Protein AF-A0A523UZP0-F1 (afdb_monomer_lite)

Sequence (111 aa):
KTLDKFEPSGSARKYSFLNNLKYNALGARTLGFKMVENTIPLGQSLYVLGEALLEAKRINIVRPRDSKTPFIVSVRSEDDIVRANNRNANIALVLAILIALAGILTMIFMR

Secondary structure (DSSP, 8-state):
--EEEEEEGGGGGG-GGGTT-----TTPPP-EEEEEE-PPPTT---EEESEEEEETTEEEEE--SSTTS--EEESS-HHHHHHHHHHHHHHHHHHHHHHHHHHHHHHHHT-

pLDDT: mean 80.79, std 10.07, range [49.72, 96.31]

Structure (mmCIF, N/CA/C/O backbone):
data_AF-A0A523UZP0-F1
#
_entry.id   AF-A0A523UZP0-F1
#
loop_
_atom_site.group_PDB
_atom_site.id
_atom_site.type_symbol
_atom_site.label_atom_id
_atom_site.label_alt_id
_atom_site.label_comp_id
_atom_site.label_asym_id
_atom_site.label_entity_id
_atom_site.label_seq_id
_atom_site.pdbx_PDB_ins_code
_atom_site.Cartn_x
_atom_site.Cartn_y
_atom_site.Cartn_z
_atom_site.occupancy
_atom_site.B_iso_or_equiv
_atom_site.auth_seq_id
_atom_site.auth_comp_id
_atom_site.auth_asym_id
_atom_site.auth_atom_id
_atom_site.pdbx_PDB_model_num
ATOM 1 N N . LYS A 1 1 ? -17.504 6.107 0.943 1.00 63.34 1 LYS A N 1
ATOM 2 C CA . LYS A 1 1 ? -16.707 7.336 1.164 1.00 63.34 1 LYS A CA 1
ATOM 3 C C . LYS A 1 1 ? -17.292 8.047 2.362 1.00 63.34 1 LYS A C 1
ATOM 5 O O . LYS A 1 1 ? -18.478 8.345 2.331 1.00 63.34 1 LYS A O 1
ATOM 10 N N . THR A 1 2 ? -16.506 8.226 3.410 1.00 77.31 2 THR A N 1
ATOM 11 C CA . THR A 1 2 ? -16.941 8.832 4.678 1.00 77.31 2 THR A CA 1
ATOM 12 C C . THR A 1 2 ? -16.426 10.254 4.843 1.00 77.31 2 THR A C 1
ATOM 14 O O . THR A 1 2 ? -17.090 11.068 5.472 1.00 77.31 2 THR A O 1
ATOM 17 N N . LEU A 1 3 ? -15.326 10.594 4.170 1.00 82.75 3 LEU A N 1
ATOM 18 C CA . LEU A 1 3 ? -14.854 11.963 4.014 1.00 82.75 3 LEU A CA 1
ATOM 19 C C . LEU A 1 3 ? -14.490 12.184 2.546 1.00 82.75 3 LEU A C 1
ATOM 21 O O . LEU A 1 3 ? -13.802 11.363 1.944 1.00 82.75 3 LEU A O 1
ATOM 25 N N . ASP A 1 4 ? -14.951 13.282 1.962 1.00 88.44 4 ASP A N 1
ATOM 26 C CA . ASP A 1 4 ? -14.493 13.768 0.660 1.00 88.44 4 ASP A CA 1
ATOM 27 C C . ASP A 1 4 ? -14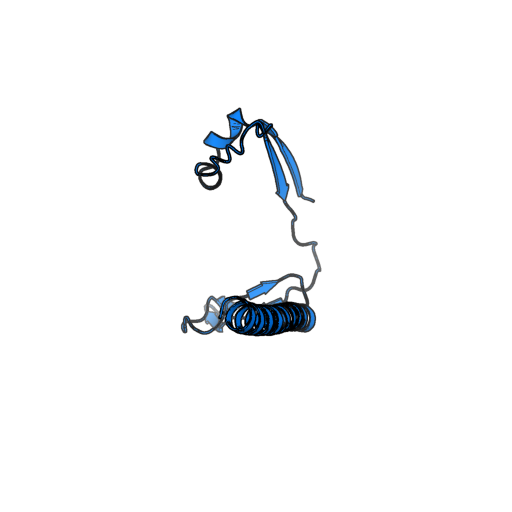.458 15.300 0.751 1.00 88.44 4 ASP A C 1
ATOM 29 O O . ASP A 1 4 ? -15.493 15.964 0.698 1.00 88.44 4 ASP A O 1
ATOM 33 N N . LYS A 1 5 ? -13.272 15.854 1.025 1.00 86.62 5 LYS A N 1
ATOM 34 C CA . LYS A 1 5 ? -13.096 17.279 1.325 1.00 86.62 5 LYS A CA 1
ATOM 35 C C . LYS A 1 5 ? -11.858 17.835 0.639 1.00 86.62 5 LYS A C 1
ATOM 37 O O . LYS A 1 5 ? -10.777 17.259 0.726 1.00 86.62 5 LYS A O 1
ATOM 42 N N . PHE A 1 6 ? -12.005 18.989 -0.002 1.00 88.69 6 PHE A N 1
ATOM 43 C CA . PHE A 1 6 ? -10.876 19.767 -0.501 1.00 88.69 6 PHE A CA 1
ATOM 44 C C . PHE A 1 6 ? -10.421 20.786 0.550 1.00 88.69 6 PHE A C 1
ATOM 46 O O . PHE A 1 6 ? -11.237 21.517 1.110 1.00 88.69 6 PHE A O 1
ATOM 53 N N . GLU A 1 7 ? -9.118 20.834 0.805 1.00 85.19 7 GLU A N 1
ATOM 54 C CA . GLU A 1 7 ? -8.463 21.789 1.695 1.00 85.19 7 GLU A CA 1
ATOM 55 C C . GLU A 1 7 ? -7.528 22.689 0.870 1.00 85.19 7 GLU A C 1
ATOM 57 O O . GLU A 1 7 ? -6.652 22.179 0.162 1.00 85.19 7 GLU A O 1
ATOM 62 N N . PRO A 1 8 ? -7.673 24.024 0.939 1.00 83.81 8 PRO A N 1
ATOM 63 C CA . PRO A 1 8 ? -6.804 24.942 0.211 1.00 83.81 8 PRO A CA 1
ATOM 64 C C . PRO A 1 8 ? -5.366 24.883 0.747 1.00 83.81 8 PRO A C 1
ATOM 66 O O . PRO A 1 8 ? -5.125 24.529 1.901 1.00 83.81 8 PRO A O 1
ATOM 69 N N . SER A 1 9 ? -4.385 25.277 -0.069 1.00 75.06 9 SER A N 1
ATOM 70 C CA . SER A 1 9 ? -2.952 25.147 0.260 1.00 75.06 9 SER A CA 1
ATOM 71 C C . SER A 1 9 ? -2.525 25.837 1.563 1.00 75.06 9 SER A C 1
ATOM 73 O O . SER A 1 9 ? -1.597 25.374 2.226 1.00 75.06 9 SER A O 1
ATOM 75 N N . GLY A 1 10 ? -3.238 26.882 1.998 1.00 72.94 10 GLY A N 1
ATOM 76 C CA . GLY A 1 10 ? -3.025 27.527 3.300 1.00 72.94 10 GLY A CA 1
ATOM 77 C C . GLY A 1 10 ? -3.321 26.628 4.510 1.00 72.94 10 GLY A C 1
ATOM 78 O O . GLY A 1 10 ? -2.713 26.808 5.565 1.00 72.94 10 GLY A O 1
ATOM 79 N N . SER A 1 11 ? -4.189 25.622 4.357 1.00 74.50 11 SER A N 1
ATOM 80 C CA . SER A 1 11 ? -4.540 24.654 5.404 1.00 74.50 11 SER A CA 1
ATOM 81 C C . SER A 1 11 ? -3.495 23.552 5.594 1.00 74.50 11 SER A C 1
ATOM 83 O O . SER A 1 11 ? -3.570 22.827 6.582 1.00 74.50 11 SER A O 1
ATOM 85 N N . ALA A 1 12 ? -2.507 23.411 4.700 1.00 70.19 12 ALA A N 1
ATOM 86 C CA . ALA A 1 12 ? -1.544 22.303 4.744 1.00 70.19 12 ALA A CA 1
ATOM 87 C C . ALA A 1 12 ? -0.713 22.274 6.039 1.00 70.19 12 ALA A C 1
ATOM 89 O O . ALA A 1 12 ? -0.394 21.201 6.543 1.00 70.19 12 ALA A O 1
ATOM 90 N N . ARG A 1 13 ? -0.453 23.444 6.645 1.00 71.00 13 ARG A N 1
ATOM 91 C CA . ARG A 1 13 ? 0.234 23.562 7.945 1.00 71.00 13 ARG A CA 1
ATOM 92 C C . ARG A 1 13 ? -0.540 22.956 9.122 1.00 71.00 13 ARG A C 1
ATOM 94 O O . ARG A 1 13 ? 0.063 22.710 10.160 1.00 71.00 13 ARG A O 1
ATOM 101 N N . LYS A 1 14 ? -1.849 22.707 8.982 1.00 78.44 14 LYS A N 1
ATOM 102 C CA . LYS A 1 14 ? -2.662 22.054 10.025 1.00 78.44 14 LYS A CA 1
ATOM 103 C C . LYS A 1 14 ? -2.390 20.550 10.140 1.00 78.44 14 LYS A C 1
ATOM 105 O O . LYS A 1 14 ? -2.762 19.954 11.145 1.00 78.44 14 LYS A O 1
ATOM 110 N N . TYR A 1 15 ? -1.750 19.940 9.142 1.00 76.31 15 TYR A N 1
ATOM 111 C CA . TYR A 1 15 ? -1.550 18.494 9.062 1.00 76.31 15 TYR A CA 1
ATOM 112 C C . TYR A 1 15 ? -0.056 18.163 9.094 1.00 76.31 15 TYR A C 1
ATOM 114 O O . TYR A 1 15 ? 0.672 18.466 8.149 1.00 76.31 15 TYR A O 1
ATOM 122 N N . SER A 1 16 ? 0.416 17.515 10.169 1.00 73.88 16 SER A N 1
ATOM 123 C CA . SER A 1 16 ? 1.858 17.266 10.362 1.00 73.88 16 SER A CA 1
ATOM 124 C C . SER A 1 16 ? 2.475 16.407 9.250 1.00 73.88 16 SER A C 1
ATOM 126 O O . SER A 1 16 ? 3.622 16.626 8.869 1.00 73.88 16 SER A O 1
ATOM 128 N N . PHE A 1 17 ? 1.693 15.500 8.657 1.00 75.19 17 PHE A N 1
ATOM 129 C CA . PHE A 1 17 ? 2.110 14.638 7.549 1.00 75.19 17 PHE A CA 1
ATOM 130 C C . PHE A 1 17 ? 2.242 15.369 6.200 1.00 75.19 17 PHE A C 1
ATOM 132 O O . PHE A 1 17 ? 2.894 14.853 5.296 1.00 75.19 17 PHE A O 1
ATOM 139 N N . LEU A 1 18 ? 1.665 16.570 6.050 1.00 71.44 18 LEU A N 1
ATOM 140 C CA . LEU A 1 18 ? 1.793 17.402 4.841 1.00 71.44 18 LEU A CA 1
ATOM 141 C C . LEU A 1 18 ? 2.853 18.500 4.990 1.00 71.44 18 LEU A C 1
ATOM 143 O O . LEU A 1 18 ? 3.128 19.219 4.030 1.00 71.44 18 LEU A O 1
ATOM 147 N N . ASN A 1 19 ? 3.477 18.624 6.165 1.00 66.31 19 ASN A N 1
ATOM 148 C CA . ASN A 1 19 ? 4.395 19.719 6.482 1.00 66.31 19 ASN A CA 1
ATOM 149 C C . ASN A 1 19 ? 5.638 19.763 5.566 1.00 66.31 19 ASN A C 1
ATOM 151 O O . ASN A 1 19 ? 6.205 20.829 5.330 1.00 66.31 19 ASN A O 1
ATOM 155 N N . ASN A 1 20 ? 6.030 18.616 4.999 1.00 63.75 20 ASN A N 1
ATOM 156 C CA . ASN A 1 20 ? 7.221 18.483 4.152 1.00 63.75 20 ASN A CA 1
ATOM 157 C C . ASN A 1 20 ? 6.923 18.524 2.643 1.00 63.75 20 ASN A C 1
ATOM 159 O O . ASN A 1 20 ? 7.841 18.391 1.834 1.00 63.75 20 ASN A O 1
ATOM 163 N N . LEU A 1 21 ? 5.667 18.728 2.231 1.00 64.75 21 LEU A N 1
ATOM 164 C CA . LEU A 1 21 ? 5.303 18.822 0.815 1.00 64.75 21 LEU A CA 1
ATOM 165 C C . LEU A 1 21 ? 5.619 20.220 0.266 1.00 64.75 21 LEU A C 1
ATOM 167 O O . LEU A 1 21 ? 4.732 21.037 0.025 1.00 64.75 21 LEU A O 1
ATOM 171 N N . LYS A 1 22 ? 6.904 20.506 0.050 1.00 58.81 22 LYS A N 1
ATOM 172 C CA . LYS A 1 22 ? 7.353 21.681 -0.710 1.00 58.81 22 LYS A CA 1
ATOM 173 C C . LYS A 1 22 ? 7.600 21.281 -2.162 1.00 58.81 22 LYS A C 1
ATOM 175 O O . LYS A 1 22 ? 8.740 21.163 -2.594 1.00 58.81 22 LYS A O 1
ATOM 180 N N . TYR A 1 23 ? 6.528 21.038 -2.912 1.00 56.50 23 TYR A N 1
ATOM 181 C CA . TYR A 1 23 ? 6.640 20.818 -4.353 1.00 56.50 23 TYR A CA 1
ATOM 182 C C . TYR A 1 23 ? 6.562 22.165 -5.082 1.00 56.50 23 TYR A C 1
ATOM 184 O O . TYR A 1 23 ? 5.475 22.680 -5.322 1.00 56.50 23 TYR A O 1
ATOM 192 N N . ASN A 1 24 ? 7.725 22.745 -5.391 1.00 55.84 24 ASN A N 1
ATOM 193 C CA . ASN A 1 24 ? 7.865 23.893 -6.289 1.00 55.84 24 ASN A CA 1
ATOM 194 C C . ASN A 1 24 ? 8.489 23.404 -7.601 1.00 55.84 24 ASN A C 1
ATOM 196 O O . ASN A 1 24 ? 9.691 23.546 -7.817 1.00 55.84 24 ASN A O 1
ATOM 200 N N . ALA A 1 25 ? 7.681 22.799 -8.472 1.00 53.00 25 ALA A N 1
ATOM 201 C CA . ALA A 1 25 ? 8.070 22.657 -9.870 1.00 53.00 25 ALA A CA 1
ATOM 202 C C . ALA A 1 25 ? 7.883 24.018 -10.556 1.00 53.00 25 ALA A C 1
ATOM 204 O O . ALA A 1 25 ? 6.830 24.637 -10.418 1.00 53.00 25 ALA A O 1
ATOM 205 N N . LEU A 1 26 ? 8.925 24.484 -11.247 1.00 49.72 26 LEU A N 1
ATOM 206 C CA . LEU A 1 26 ? 9.004 25.729 -12.021 1.00 49.72 26 LEU A CA 1
ATOM 207 C C . LEU A 1 26 ? 7.652 26.117 -12.668 1.00 49.72 26 LEU A C 1
ATOM 209 O O . LEU A 1 26 ? 7.263 25.556 -13.687 1.00 49.72 26 LEU A O 1
ATOM 213 N N . GLY A 1 27 ? 6.929 27.065 -12.056 1.00 62.66 27 GLY A N 1
ATOM 214 C CA . GLY A 1 27 ? 5.676 27.639 -12.574 1.00 62.66 27 GLY A CA 1
ATOM 215 C C . GLY A 1 27 ? 4.361 26.979 -12.126 1.00 62.66 27 GLY A C 1
ATOM 216 O O . GLY A 1 27 ? 3.301 27.574 -12.316 1.00 62.66 27 GLY A O 1
ATOM 217 N N . ALA A 1 28 ? 4.387 25.806 -11.487 1.00 66.50 28 ALA A N 1
ATOM 218 C CA . ALA A 1 28 ? 3.183 25.139 -10.987 1.00 66.50 28 ALA A CA 1
ATOM 219 C C . ALA A 1 28 ? 2.930 25.483 -9.509 1.00 66.50 28 ALA A C 1
ATOM 221 O O . ALA A 1 28 ? 3.756 25.206 -8.640 1.00 66.50 28 ALA A O 1
ATOM 222 N N . ARG A 1 29 ? 1.762 26.069 -9.205 1.00 71.19 29 ARG A N 1
ATOM 223 C CA . ARG A 1 29 ? 1.330 26.365 -7.829 1.00 71.19 29 ARG A CA 1
ATOM 224 C C . ARG A 1 29 ? 0.334 25.313 -7.346 1.00 71.19 29 ARG A C 1
ATOM 226 O O . ARG A 1 29 ? -0.744 25.171 -7.916 1.00 71.19 29 ARG A O 1
ATOM 233 N N . THR A 1 30 ? 0.645 24.639 -6.241 1.00 76.12 30 THR A N 1
ATOM 234 C CA . THR A 1 30 ? -0.310 23.753 -5.558 1.00 76.12 30 THR A CA 1
ATOM 235 C C . THR A 1 30 ? -1.481 24.568 -4.999 1.00 76.12 30 THR A C 1
ATOM 237 O O . THR A 1 30 ? -1.302 25.415 -4.120 1.00 76.12 30 THR A O 1
ATOM 240 N N . LEU A 1 31 ? -2.692 24.316 -5.503 1.00 82.25 31 LEU A N 1
ATOM 241 C CA . LEU A 1 31 ? -3.919 25.002 -5.070 1.00 82.25 31 LEU A CA 1
ATOM 242 C C . LEU A 1 31 ? -4.417 24.507 -3.702 1.00 82.25 31 LEU A C 1
ATOM 244 O O . LEU A 1 31 ? -5.002 25.269 -2.935 1.00 82.25 31 LEU A O 1
ATOM 248 N N . GLY A 1 32 ? -4.148 23.244 -3.375 1.00 81.94 32 GLY A N 1
ATOM 249 C CA . GLY A 1 32 ? -4.607 22.582 -2.160 1.00 81.94 32 GLY A CA 1
ATOM 250 C C . GLY A 1 32 ? -4.461 21.069 -2.264 1.00 81.94 32 GLY A C 1
ATOM 251 O O . GLY A 1 32 ? -3.786 20.570 -3.165 1.00 81.94 32 GLY A O 1
ATOM 252 N N . PHE A 1 33 ? -5.097 20.345 -1.353 1.00 84.25 33 PHE A N 1
ATOM 253 C CA . PHE A 1 33 ? -5.125 18.886 -1.332 1.00 84.25 33 PHE A CA 1
ATOM 254 C C . PHE A 1 33 ? -6.549 18.381 -1.110 1.00 84.25 33 PHE A C 1
ATOM 256 O O . PHE A 1 33 ? -7.369 19.021 -0.455 1.00 84.25 33 PHE A O 1
ATOM 263 N N . LYS A 1 34 ? -6.851 17.213 -1.675 1.00 85.94 34 LYS A N 1
ATOM 264 C CA . LYS A 1 34 ? -8.137 16.539 -1.506 1.00 85.94 34 LYS A CA 1
ATOM 265 C C . LYS A 1 34 ? -7.969 15.389 -0.518 1.00 85.94 34 LYS A C 1
ATOM 267 O O . LYS A 1 34 ? -7.216 14.459 -0.789 1.00 85.94 34 LYS A O 1
ATOM 272 N N . MET A 1 35 ? -8.672 15.445 0.607 1.00 83.38 35 MET A N 1
ATOM 273 C CA . MET A 1 35 ? -8.751 14.348 1.567 1.00 83.38 35 MET A CA 1
ATOM 274 C C . MET A 1 35 ? -9.949 13.465 1.239 1.00 83.38 35 MET A C 1
ATOM 276 O O . MET A 1 35 ? -11.081 13.944 1.170 1.00 83.38 35 MET A O 1
ATOM 280 N N . VAL A 1 36 ? -9.687 12.174 1.044 1.00 86.00 36 VAL A N 1
ATOM 281 C CA . VAL A 1 36 ? -10.720 11.159 0.839 1.00 86.00 36 VAL A CA 1
ATOM 282 C C . VAL A 1 36 ? -10.527 10.061 1.872 1.00 86.00 36 VAL A C 1
ATOM 284 O O . VAL A 1 36 ? -9.483 9.416 1.897 1.00 86.00 36 VAL A O 1
ATOM 287 N N . GLU A 1 37 ? -11.542 9.838 2.697 1.00 82.25 37 GLU A N 1
ATOM 288 C CA . GLU A 1 37 ? -11.597 8.730 3.643 1.00 82.25 37 GLU A CA 1
ATOM 289 C C . GLU A 1 37 ? -12.606 7.691 3.158 1.00 82.25 37 GLU A C 1
ATOM 291 O O . GLU A 1 37 ? -13.726 8.001 2.725 1.00 82.25 37 GLU A O 1
ATOM 296 N N . ASN A 1 38 ? -12.190 6.431 3.227 1.00 80.50 38 ASN A N 1
ATOM 297 C CA . ASN A 1 38 ? -13.016 5.286 2.904 1.00 80.50 38 ASN A CA 1
ATOM 298 C C . ASN A 1 38 ? -13.068 4.368 4.116 1.00 80.50 38 ASN A C 1
ATOM 300 O O . ASN A 1 38 ? -12.071 3.750 4.472 1.00 80.50 38 ASN A O 1
ATOM 304 N N . THR A 1 39 ? -14.243 4.260 4.721 1.00 81.12 39 THR A N 1
ATOM 305 C CA . THR A 1 39 ? -14.512 3.239 5.732 1.00 81.12 39 THR A CA 1
ATOM 306 C C . THR A 1 39 ? -14.776 1.892 5.066 1.00 81.12 39 THR A C 1
ATOM 308 O O . THR A 1 39 ? -15.367 1.828 3.985 1.00 81.12 39 THR A O 1
ATOM 311 N N . ILE A 1 40 ? -14.334 0.822 5.723 1.00 80.38 40 ILE A N 1
ATOM 312 C CA . ILE A 1 40 ? -14.623 -0.557 5.327 1.00 80.38 40 ILE A CA 1
ATOM 313 C C . ILE A 1 40 ? -16.135 -0.797 5.506 1.00 80.38 40 ILE A C 1
ATOM 315 O O . ILE A 1 40 ? -16.644 -0.582 6.608 1.00 80.38 40 ILE A O 1
ATOM 319 N N . PRO A 1 41 ? -16.868 -1.208 4.455 1.00 78.81 41 PRO A N 1
ATOM 320 C CA . PRO A 1 41 ? -18.286 -1.537 4.552 1.00 78.81 41 PRO A CA 1
ATOM 321 C C . PRO A 1 41 ? -18.561 -2.621 5.598 1.00 78.81 41 PRO A C 1
ATOM 323 O O . PRO A 1 41 ? -17.813 -3.590 5.726 1.00 78.81 41 PRO A O 1
ATOM 326 N N . LEU A 1 42 ? -19.670 -2.478 6.323 1.00 79.06 42 LEU A N 1
ATOM 327 C CA . LEU A 1 42 ? -20.131 -3.500 7.260 1.00 79.06 42 LEU A CA 1
ATOM 328 C C . LEU A 1 42 ? -20.422 -4.807 6.508 1.00 79.06 42 LEU A C 1
ATOM 330 O O . LEU A 1 42 ? -21.043 -4.792 5.448 1.00 79.06 42 LEU A O 1
ATOM 334 N N . GLY A 1 43 ? -19.965 -5.932 7.060 1.00 78.75 43 GLY A N 1
ATOM 335 C CA . GLY A 1 43 ? -20.135 -7.258 6.454 1.00 78.75 43 GLY A CA 1
ATOM 336 C C . GLY A 1 43 ? -19.125 -7.603 5.354 1.00 78.75 43 GLY A C 1
ATOM 337 O O . GLY A 1 43 ? -19.169 -8.713 4.832 1.00 78.75 43 GLY A O 1
ATOM 338 N N . GLN A 1 44 ? -18.197 -6.702 5.015 1.00 79.75 44 GLN A N 1
ATOM 339 C CA . GLN A 1 44 ? -17.120 -7.021 4.082 1.00 79.75 44 GLN A CA 1
ATOM 340 C C . GLN A 1 44 ? -16.053 -7.899 4.751 1.00 79.75 44 GLN A C 1
ATOM 342 O O . GLN A 1 44 ? -15.557 -7.582 5.833 1.00 79.75 44 GLN A O 1
ATOM 347 N N . SER A 1 45 ? -15.673 -8.991 4.085 1.00 80.75 45 SER A N 1
ATOM 348 C CA . SER A 1 45 ? -14.583 -9.858 4.534 1.00 80.75 45 SER A CA 1
ATOM 349 C C . SER A 1 45 ? -13.244 -9.119 4.508 1.00 80.75 45 SER A C 1
ATOM 351 O O . SER A 1 45 ? -12.917 -8.425 3.543 1.00 80.75 45 SER A O 1
ATOM 353 N N . LEU A 1 46 ? -12.464 -9.296 5.573 1.00 83.69 46 LEU A N 1
ATOM 354 C CA . LEU A 1 46 ? -11.115 -8.759 5.701 1.00 83.69 46 LEU A CA 1
ATOM 355 C C . LEU A 1 46 ? -10.111 -9.900 5.698 1.00 83.69 46 LEU A C 1
ATOM 357 O O . LEU A 1 46 ? -10.257 -10.869 6.440 1.00 83.69 46 LEU A O 1
ATOM 361 N N . TYR A 1 47 ? -9.078 -9.750 4.881 1.00 83.62 47 TYR A N 1
ATOM 362 C CA . TYR A 1 47 ? -7.898 -10.588 4.936 1.00 83.62 47 TYR A CA 1
ATOM 363 C C . TYR A 1 47 ? -6.936 -10.021 5.978 1.00 83.62 47 TYR A C 1
ATOM 365 O O . TYR A 1 47 ? -6.549 -8.848 5.907 1.00 83.62 47 TYR A O 1
ATOM 373 N N . VAL A 1 48 ? -6.558 -10.853 6.947 1.00 85.94 48 VAL A N 1
ATOM 374 C CA . VAL A 1 48 ? -5.613 -10.493 8.003 1.00 85.94 48 VAL A CA 1
ATOM 375 C C . VAL A 1 48 ? -4.503 -11.534 8.049 1.00 85.94 48 VAL A C 1
ATOM 377 O O . VAL A 1 48 ? -4.761 -12.706 8.307 1.00 85.94 48 VAL A O 1
ATOM 380 N N . LEU A 1 49 ? -3.269 -11.083 7.839 1.00 86.06 49 LEU A N 1
ATOM 381 C CA . LEU A 1 49 ? -2.055 -11.868 8.022 1.00 86.06 49 LEU A CA 1
ATOM 382 C C . LEU A 1 49 ? -1.305 -11.322 9.238 1.00 86.06 49 LEU A C 1
ATOM 384 O O . LEU A 1 49 ? -0.928 -10.147 9.272 1.00 86.06 49 LEU A O 1
ATOM 388 N N . GLY A 1 50 ? -1.098 -12.172 10.236 1.00 87.12 50 GLY A N 1
ATOM 389 C CA . GLY A 1 50 ? -0.430 -11.816 11.480 1.00 87.12 50 GLY A CA 1
ATOM 390 C C . GLY A 1 50 ? -0.282 -13.017 12.405 1.00 87.12 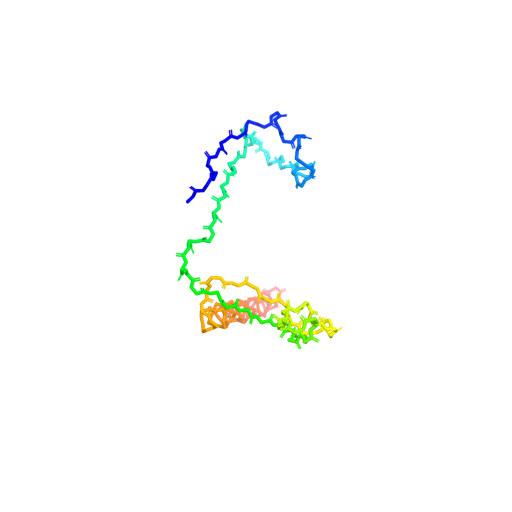50 GLY A C 1
ATOM 391 O O . GLY A 1 50 ? -0.570 -14.150 12.024 1.00 87.12 50 GLY A O 1
ATOM 392 N N . GLU A 1 51 ? 0.162 -12.759 13.629 1.00 87.25 51 GLU A N 1
ATOM 393 C CA . GLU A 1 51 ? 0.337 -13.792 14.647 1.00 87.25 51 GLU A CA 1
ATOM 394 C C . GLU A 1 51 ? -0.914 -13.856 15.531 1.00 87.25 51 GLU A C 1
ATOM 396 O O . GLU A 1 51 ? -1.392 -12.827 16.015 1.00 87.25 51 GLU A O 1
ATOM 401 N N . ALA A 1 52 ? -1.475 -15.052 15.715 1.00 89.19 52 ALA A N 1
ATOM 402 C CA . ALA A 1 52 ? -2.640 -15.256 16.568 1.00 89.19 52 ALA A CA 1
ATOM 403 C C . ALA A 1 52 ? -2.198 -15.487 18.019 1.00 89.19 52 ALA A C 1
ATOM 405 O O . ALA A 1 52 ? -1.481 -16.442 18.316 1.00 89.19 52 ALA A O 1
ATOM 406 N N . LEU A 1 53 ? -2.663 -14.634 18.928 1.00 88.31 53 LEU A N 1
ATOM 407 C CA . LEU A 1 53 ? -2.447 -14.744 20.367 1.00 88.31 53 LEU A CA 1
ATOM 408 C C . LEU A 1 53 ? -3.773 -15.000 21.076 1.00 88.31 53 LEU A C 1
ATOM 410 O O . LEU A 1 53 ? -4.772 -14.327 20.826 1.00 88.31 53 LEU A O 1
ATOM 414 N N . LEU A 1 54 ? -3.771 -15.963 21.994 1.00 89.81 54 LEU A N 1
ATOM 415 C CA . LEU A 1 54 ? -4.896 -16.211 22.884 1.00 89.81 54 LEU A CA 1
ATOM 416 C C . LEU A 1 54 ? -4.665 -15.460 24.196 1.00 89.81 54 LEU A C 1
ATOM 418 O O . LEU A 1 54 ? -3.875 -15.891 25.032 1.00 89.81 54 LEU A O 1
ATOM 422 N N . GLU A 1 55 ? -5.390 -14.364 24.394 1.00 87.56 55 GLU A N 1
ATOM 423 C CA . GLU A 1 55 ? -5.365 -13.592 25.638 1.00 87.56 55 GLU A CA 1
ATOM 424 C C . GLU A 1 55 ? -6.786 -13.392 26.156 1.00 87.56 55 GLU A C 1
ATOM 426 O O . GLU A 1 55 ? -7.713 -13.121 25.394 1.00 87.56 55 GLU A O 1
ATOM 431 N N . ALA A 1 56 ? -6.979 -13.539 27.470 1.00 82.44 56 ALA A N 1
ATOM 432 C CA . ALA A 1 56 ? -8.270 -13.310 28.127 1.00 82.44 56 ALA A CA 1
ATOM 433 C C . ALA A 1 56 ? -9.465 -14.030 27.448 1.00 82.44 56 ALA A C 1
ATOM 435 O O . ALA A 1 56 ? -10.561 -13.480 27.355 1.00 82.44 56 ALA A O 1
ATOM 436 N N . LYS A 1 57 ? -9.251 -15.271 26.973 1.00 89.12 57 LYS A N 1
ATOM 437 C CA . LYS A 1 57 ? -10.228 -16.095 26.224 1.00 89.12 57 LYS A CA 1
ATOM 438 C C . LYS A 1 57 ? -10.684 -15.502 24.879 1.00 89.12 57 LYS A C 1
ATO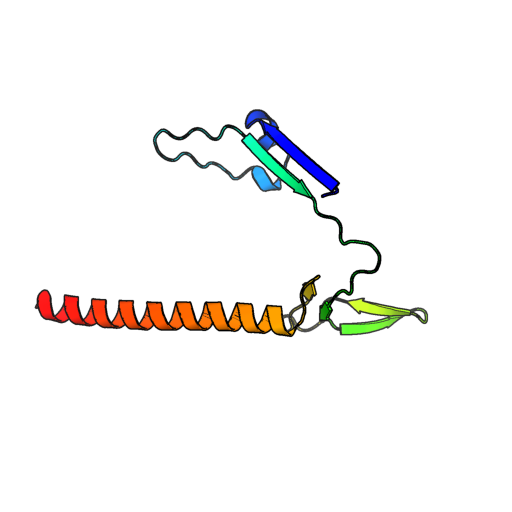M 440 O O . LYS A 1 57 ? -11.727 -15.897 24.361 1.00 89.12 57 LYS A O 1
ATOM 445 N N . ARG A 1 58 ? -9.920 -14.578 24.295 1.00 88.75 58 ARG A N 1
ATOM 446 C CA . ARG A 1 58 ? -10.166 -14.016 22.961 1.00 88.75 58 ARG A CA 1
ATOM 447 C C . ARG A 1 58 ? -8.949 -14.259 22.077 1.00 88.75 58 ARG A C 1
ATOM 449 O O . ARG A 1 58 ? -7.813 -14.190 22.539 1.00 88.75 58 ARG A O 1
ATOM 456 N N . ILE A 1 59 ? -9.203 -14.564 20.809 1.00 86.25 59 ILE A N 1
ATOM 457 C CA . ILE A 1 59 ? -8.152 -14.656 19.797 1.00 86.25 59 ILE A CA 1
ATOM 458 C C . ILE A 1 59 ? -7.907 -13.242 19.283 1.00 86.25 59 ILE A C 1
ATOM 460 O O . ILE A 1 59 ? -8.800 -12.628 18.700 1.00 86.25 59 ILE A O 1
ATOM 464 N N . ASN A 1 60 ? -6.702 -12.738 19.513 1.00 88.00 60 ASN A N 1
ATOM 465 C CA . ASN A 1 60 ? -6.232 -11.455 19.019 1.00 88.00 60 ASN A CA 1
ATOM 466 C C . ASN A 1 60 ? -5.209 -11.708 17.915 1.00 88.00 60 ASN A C 1
ATOM 468 O O . ASN A 1 60 ? -4.317 -12.536 18.078 1.00 88.00 60 ASN A O 1
ATOM 472 N N . ILE A 1 61 ? -5.316 -10.988 16.801 1.00 88.94 61 ILE A N 1
ATOM 473 C CA . ILE A 1 61 ? -4.289 -11.019 15.759 1.00 88.94 61 ILE A CA 1
ATOM 474 C C . ILE A 1 61 ? -3.390 -9.806 15.961 1.00 88.94 61 ILE A C 1
ATOM 476 O O . ILE A 1 61 ? -3.862 -8.668 15.936 1.00 88.94 61 ILE A O 1
ATOM 480 N N . VAL A 1 62 ? -2.103 -10.050 16.178 1.00 87.25 62 VAL A N 1
ATOM 481 C CA . VAL A 1 62 ? -1.118 -9.007 16.459 1.00 87.25 62 VAL A CA 1
ATOM 482 C C . VAL A 1 62 ? -0.056 -8.935 15.372 1.00 87.25 62 VAL A C 1
ATOM 484 O O . VAL A 1 62 ? 0.094 -9.837 14.540 1.00 87.25 62 VAL A O 1
ATOM 487 N N . ARG A 1 63 ? 0.709 -7.840 15.400 1.00 84.94 63 ARG A N 1
ATOM 488 C CA . ARG A 1 63 ? 1.939 -7.738 14.621 1.00 84.94 63 ARG A CA 1
ATOM 489 C C . ARG A 1 63 ? 2.856 -8.910 15.003 1.00 84.94 63 ARG A C 1
ATOM 491 O O . ARG A 1 63 ? 3.105 -9.073 16.198 1.00 84.94 63 ARG A O 1
ATOM 498 N N . PRO A 1 64 ? 3.373 -9.668 14.025 1.00 86.69 64 PRO A N 1
ATOM 499 C CA . PRO A 1 64 ? 4.302 -10.749 14.300 1.00 86.69 64 PRO A CA 1
ATOM 500 C C . PRO A 1 64 ? 5.530 -10.278 15.076 1.00 86.69 64 PRO A C 1
ATOM 502 O O . PRO A 1 64 ? 6.011 -9.156 14.876 1.00 86.69 64 PRO A O 1
ATOM 505 N N . ARG A 1 65 ? 6.064 -11.150 15.934 1.00 82.12 65 ARG A N 1
ATOM 506 C CA . ARG A 1 65 ? 7.324 -10.881 16.649 1.00 82.12 65 ARG A CA 1
ATOM 507 C C . ARG A 1 65 ? 8.542 -10.845 15.723 1.00 82.12 65 ARG A C 1
ATOM 509 O O . ARG A 1 65 ? 9.491 -10.121 16.011 1.00 82.12 65 ARG A O 1
ATOM 516 N N . ASP A 1 66 ? 8.515 -11.600 14.624 1.00 84.69 66 ASP A N 1
ATOM 517 C CA . ASP A 1 66 ? 9.569 -11.577 13.607 1.00 84.69 66 ASP A CA 1
ATOM 518 C C . ASP A 1 66 ? 9.355 -10.410 12.630 1.00 84.69 66 ASP A C 1
ATOM 520 O O . ASP A 1 66 ? 8.346 -10.330 11.925 1.00 84.69 66 ASP A O 1
ATOM 524 N N . SER A 1 67 ? 10.340 -9.513 12.548 1.00 76.38 67 SER A N 1
ATOM 525 C CA . SER A 1 67 ? 10.320 -8.360 11.643 1.00 76.38 67 SER A CA 1
ATOM 526 C C . SER A 1 67 ? 10.346 -8.739 10.160 1.00 76.38 67 SER A C 1
ATOM 528 O O . SER A 1 67 ? 9.996 -7.909 9.319 1.00 76.38 67 SER A O 1
ATOM 530 N N . LYS A 1 68 ? 10.737 -9.976 9.822 1.00 81.56 68 LYS A N 1
ATOM 531 C CA . LYS A 1 68 ? 10.703 -10.498 8.448 1.00 81.56 68 LYS A CA 1
ATOM 532 C C . LYS A 1 68 ? 9.308 -10.930 8.011 1.00 81.56 68 LYS A C 1
ATOM 534 O O . LYS A 1 68 ? 9.066 -11.051 6.811 1.00 81.56 68 LYS A O 1
ATOM 539 N N . THR A 1 69 ? 8.395 -11.160 8.954 1.00 79.69 69 THR A N 1
ATOM 540 C CA . THR A 1 69 ? 7.019 -11.550 8.639 1.00 79.69 69 THR A CA 1
ATOM 541 C C . THR A 1 69 ? 6.114 -10.320 8.535 1.00 79.69 69 THR A C 1
ATOM 543 O O . THR A 1 69 ? 6.056 -9.513 9.466 1.00 79.69 69 THR A O 1
ATOM 546 N N . PRO A 1 70 ? 5.410 -10.131 7.406 1.00 81.12 70 PRO A N 1
ATOM 547 C CA . PRO A 1 70 ? 4.585 -8.951 7.209 1.00 81.12 70 PRO A CA 1
ATOM 548 C C . PRO A 1 70 ? 3.301 -9.031 8.042 1.00 81.12 70 PRO A C 1
ATOM 550 O O . PRO A 1 70 ? 2.673 -10.080 8.154 1.00 81.12 70 PRO A O 1
ATOM 553 N N . PHE A 1 71 ? 2.882 -7.887 8.580 1.00 85.75 71 PHE A N 1
ATOM 554 C CA . PHE A 1 71 ? 1.554 -7.709 9.162 1.00 85.75 71 PHE A CA 1
ATOM 555 C C . PHE A 1 71 ? 0.661 -7.008 8.141 1.00 85.75 71 PHE A C 1
ATOM 557 O O . PHE A 1 71 ? 0.926 -5.856 7.785 1.00 85.75 71 PHE A O 1
ATOM 564 N N . ILE A 1 72 ? -0.370 -7.694 7.649 1.00 83.88 72 ILE A N 1
ATOM 565 C CA . ILE A 1 72 ? -1.232 -7.187 6.574 1.00 83.88 72 ILE A CA 1
ATOM 566 C C . ILE A 1 72 ? -2.682 -7.219 7.039 1.00 83.88 72 ILE A C 1
ATOM 568 O O . ILE A 1 72 ? -3.183 -8.256 7.457 1.00 83.88 72 ILE A O 1
ATOM 572 N N . VAL A 1 73 ? -3.367 -6.084 6.905 1.00 84.88 73 VAL A N 1
ATOM 573 C CA . VAL A 1 73 ? -4.825 -5.982 7.022 1.00 84.88 73 VAL A CA 1
ATOM 574 C C . VAL A 1 73 ? -5.327 -5.390 5.715 1.00 84.88 73 VAL A C 1
ATOM 576 O O . VAL A 1 73 ? -4.963 -4.268 5.361 1.00 84.88 73 VAL A O 1
ATOM 579 N N . SER A 1 74 ? -6.118 -6.153 4.967 1.00 80.56 74 SER A N 1
ATOM 580 C CA . SER A 1 74 ? -6.562 -5.758 3.633 1.00 80.56 74 SER A CA 1
ATOM 581 C C . SER A 1 74 ? -8.008 -6.157 3.379 1.00 80.56 74 SER A C 1
ATOM 583 O O . SER A 1 74 ? -8.483 -7.198 3.813 1.00 80.56 74 SER A O 1
ATOM 585 N N . VAL A 1 75 ? -8.699 -5.321 2.611 1.00 80.56 75 VAL A N 1
ATOM 586 C CA . VAL A 1 75 ? -10.014 -5.620 2.022 1.00 80.56 75 VAL A CA 1
ATOM 587 C C . VAL A 1 75 ? -9.915 -6.451 0.738 1.00 80.56 75 VAL A C 1
ATOM 589 O O . VAL A 1 75 ? -10.938 -6.804 0.157 1.00 80.56 75 VAL A O 1
ATOM 592 N N . ARG A 1 76 ? -8.693 -6.694 0.251 1.00 76.94 76 ARG A N 1
ATOM 593 C CA . ARG A 1 76 ? -8.414 -7.485 -0.955 1.00 76.94 76 ARG A CA 1
ATOM 594 C C . ARG A 1 76 ? -8.183 -8.943 -0.587 1.00 76.94 76 ARG A C 1
ATOM 596 O O . ARG A 1 76 ? -7.708 -9.225 0.512 1.00 76.94 76 ARG A O 1
ATOM 603 N N . SER A 1 77 ? -8.470 -9.838 -1.527 1.00 74.50 77 SER A N 1
ATOM 604 C CA . SER A 1 77 ? -8.138 -11.254 -1.378 1.00 74.50 77 SER A CA 1
ATOM 605 C C . SER A 1 77 ? -6.617 -11.466 -1.365 1.00 74.50 77 SER A C 1
ATOM 607 O O . SER A 1 77 ? -5.863 -10.646 -1.900 1.00 74.50 77 SER A O 1
ATOM 609 N N . GLU A 1 78 ? -6.161 -12.564 -0.759 1.00 72.81 78 GLU A N 1
ATOM 610 C CA . GLU A 1 78 ? -4.747 -12.965 -0.774 1.00 72.81 78 GLU A CA 1
ATOM 611 C C . GLU A 1 78 ? -4.212 -13.072 -2.208 1.00 72.81 78 GLU A C 1
ATOM 613 O O . GLU A 1 78 ? -3.173 -12.494 -2.534 1.00 72.81 78 GLU A O 1
ATOM 618 N N . ASP A 1 79 ? -4.982 -13.716 -3.086 1.00 71.81 79 ASP A N 1
ATOM 619 C CA . ASP A 1 79 ? -4.647 -13.888 -4.497 1.00 71.81 79 ASP A CA 1
ATOM 620 C C . ASP A 1 79 ? -4.412 -12.551 -5.203 1.00 71.81 79 ASP A C 1
ATOM 622 O O . ASP A 1 79 ? -3.467 -12.417 -5.981 1.00 71.81 79 ASP A O 1
ATOM 626 N N . AS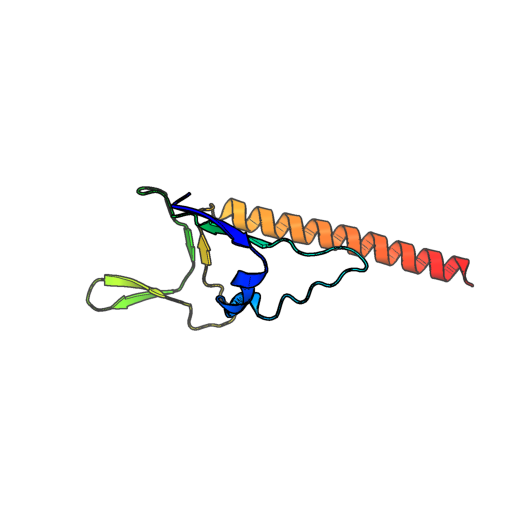P A 1 80 ? -5.231 -11.535 -4.920 1.00 72.06 80 ASP A N 1
ATOM 627 C CA . ASP A 1 80 ? -5.063 -10.203 -5.506 1.00 72.06 80 ASP A CA 1
ATOM 628 C C . ASP A 1 80 ? -3.776 -9.524 -5.029 1.00 72.06 80 ASP A C 1
ATOM 630 O O . ASP A 1 80 ? -3.113 -8.826 -5.805 1.00 72.06 80 ASP A O 1
ATOM 634 N N . ILE A 1 81 ? -3.409 -9.722 -3.760 1.00 72.88 81 ILE A N 1
ATOM 635 C CA . ILE A 1 81 ? -2.182 -9.166 -3.175 1.00 72.88 81 ILE A CA 1
ATOM 636 C C . ILE A 1 81 ? -0.956 -9.829 -3.814 1.00 72.88 81 ILE A C 1
ATOM 638 O O . ILE A 1 81 ? -0.044 -9.131 -4.269 1.00 72.88 81 ILE A O 1
ATOM 642 N N . VAL A 1 82 ? -0.959 -11.159 -3.926 1.00 78.31 82 VAL A N 1
ATOM 643 C CA . VAL A 1 82 ? 0.136 -11.927 -4.538 1.00 78.31 82 VAL A CA 1
ATOM 644 C C . VAL A 1 82 ? 0.263 -11.610 -6.029 1.00 78.31 82 VAL A C 1
ATOM 646 O O . VAL A 1 82 ? 1.363 -11.333 -6.516 1.00 78.31 82 VAL A O 1
ATOM 649 N N . ARG A 1 83 ? -0.854 -11.565 -6.766 1.00 75.00 83 ARG A N 1
ATOM 650 C CA . ARG A 1 83 ? -0.868 -11.211 -8.197 1.00 75.00 83 ARG A CA 1
ATOM 651 C C . ARG A 1 83 ? -0.343 -9.802 -8.444 1.00 75.00 83 ARG A C 1
ATOM 653 O O . ARG A 1 83 ? 0.422 -9.602 -9.389 1.00 75.00 83 ARG A O 1
ATOM 660 N N . ALA A 1 84 ? -0.719 -8.833 -7.608 1.00 69.25 84 ALA A N 1
ATOM 661 C CA . ALA A 1 84 ? -0.213 -7.467 -7.717 1.00 69.25 84 ALA A CA 1
ATOM 662 C C . ALA A 1 84 ? 1.309 -7.407 -7.507 1.00 69.25 84 ALA A C 1
ATOM 664 O O . ALA A 1 84 ? 2.008 -6.750 -8.282 1.00 69.25 84 ALA A O 1
ATOM 665 N N . ASN A 1 85 ? 1.827 -8.135 -6.513 1.00 77.19 85 ASN A N 1
ATOM 666 C CA . ASN A 1 85 ? 3.264 -8.212 -6.261 1.00 77.19 85 ASN A CA 1
ATOM 667 C C . ASN A 1 85 ? 4.019 -8.852 -7.439 1.00 77.19 85 ASN A C 1
ATOM 669 O O . ASN A 1 85 ? 4.994 -8.286 -7.934 1.00 77.19 85 ASN A O 1
ATOM 673 N N . ASN A 1 86 ? 3.516 -9.976 -7.956 1.00 77.94 86 ASN A N 1
ATOM 674 C CA . ASN A 1 86 ? 4.116 -10.669 -9.099 1.00 77.94 86 ASN A CA 1
ATOM 675 C C . ASN A 1 86 ? 4.109 -9.808 -10.369 1.00 77.94 86 ASN A C 1
ATOM 677 O O . ASN A 1 86 ? 5.085 -9.790 -11.116 1.00 77.94 86 ASN A O 1
ATOM 681 N N . ARG A 1 87 ? 3.038 -9.041 -10.605 1.00 78.31 87 ARG A N 1
ATOM 682 C CA . ARG A 1 87 ? 2.963 -8.116 -11.745 1.00 78.31 87 ARG A CA 1
ATOM 683 C C . ARG A 1 87 ? 4.035 -7.030 -11.660 1.00 78.31 87 ARG A C 1
ATOM 685 O O . ARG A 1 87 ? 4.692 -6.758 -12.662 1.00 78.31 87 ARG A O 1
ATOM 692 N N . ASN A 1 88 ? 4.229 -6.440 -10.482 1.00 74.75 88 ASN A N 1
ATOM 693 C CA . ASN A 1 88 ? 5.259 -5.423 -10.274 1.00 74.75 88 ASN A CA 1
ATOM 694 C C . ASN A 1 88 ? 6.668 -6.003 -10.451 1.00 74.75 88 ASN A C 1
ATOM 696 O O . ASN A 1 88 ? 7.493 -5.386 -11.123 1.00 74.75 88 ASN A O 1
ATOM 700 N N . ALA A 1 89 ? 6.920 -7.201 -9.914 1.00 80.56 89 ALA A N 1
ATOM 701 C CA . ALA A 1 89 ? 8.192 -7.900 -10.082 1.00 80.56 89 ALA A CA 1
ATOM 702 C C . ALA A 1 89 ? 8.496 -8.191 -11.562 1.00 80.56 89 ALA A C 1
ATOM 704 O O . ALA A 1 89 ? 9.599 -7.913 -12.029 1.00 80.56 89 ALA A O 1
ATOM 705 N N . ASN A 1 90 ? 7.504 -8.659 -12.325 1.00 84.62 90 ASN A N 1
ATOM 706 C CA . ASN A 1 90 ? 7.665 -8.930 -13.755 1.00 84.62 90 ASN A CA 1
ATOM 707 C C . ASN A 1 90 ? 7.960 -7.657 -14.561 1.00 84.62 90 ASN A C 1
ATOM 709 O O . ASN A 1 90 ? 8.830 -7.670 -15.428 1.00 84.62 90 ASN A O 1
ATOM 713 N N . ILE A 1 91 ? 7.281 -6.542 -14.266 1.00 88.25 91 ILE A N 1
ATOM 714 C CA . ILE A 1 91 ? 7.550 -5.255 -14.931 1.00 88.25 91 ILE A CA 1
ATOM 715 C C . ILE A 1 91 ? 8.967 -4.768 -14.611 1.00 88.25 91 ILE A C 1
ATOM 717 O O . ILE A 1 91 ? 9.688 -4.349 -15.517 1.00 88.25 91 ILE A O 1
ATOM 721 N N . ALA A 1 92 ? 9.380 -4.850 -13.343 1.00 89.62 92 ALA A N 1
ATOM 722 C CA . ALA A 1 92 ? 10.725 -4.469 -12.924 1.00 89.62 92 ALA A CA 1
ATOM 723 C C . ALA A 1 92 ? 11.798 -5.309 -13.634 1.00 89.62 92 ALA A C 1
ATOM 725 O O . ALA A 1 92 ? 12.787 -4.759 -14.113 1.00 89.62 92 ALA A O 1
ATOM 726 N N . LEU A 1 93 ? 11.569 -6.619 -13.765 1.00 90.75 93 LEU A N 1
ATOM 727 C CA . LEU A 1 93 ? 12.461 -7.530 -14.480 1.00 90.75 93 LEU A CA 1
ATOM 728 C C . LEU A 1 93 ? 12.588 -7.145 -15.959 1.00 90.75 93 LEU A C 1
ATOM 730 O O . LEU A 1 93 ? 13.702 -7.020 -16.465 1.00 90.75 93 LEU A O 1
ATOM 734 N N . VAL A 1 94 ? 11.468 -6.903 -16.649 1.00 93.19 94 VAL A N 1
ATOM 735 C CA . VAL A 1 94 ? 11.480 -6.509 -18.069 1.00 93.19 94 VAL A CA 1
ATOM 736 C C . VAL A 1 94 ? 12.233 -5.192 -18.272 1.00 93.19 94 VAL A C 1
ATOM 738 O O . VAL A 1 94 ? 13.069 -5.095 -19.170 1.00 93.19 94 VAL A O 1
ATOM 741 N N . LEU A 1 95 ? 11.993 -4.193 -17.419 1.00 93.75 95 LEU A N 1
ATOM 742 C CA . LEU A 1 95 ? 12.715 -2.919 -17.477 1.00 93.75 95 LEU A CA 1
ATOM 743 C C . LEU A 1 95 ? 14.214 -3.097 -17.220 1.00 93.75 95 LEU A C 1
ATOM 745 O O . LEU A 1 95 ? 15.020 -2.490 -17.921 1.00 93.75 95 LEU A O 1
ATOM 749 N N . ALA A 1 96 ? 14.595 -3.948 -16.264 1.00 93.94 96 ALA A N 1
ATOM 750 C CA . ALA A 1 96 ? 15.997 -4.233 -15.976 1.00 93.94 96 ALA A CA 1
ATOM 751 C C . ALA A 1 96 ? 16.715 -4.849 -17.187 1.00 93.94 96 ALA A C 1
ATOM 753 O O . ALA A 1 96 ? 17.817 -4.417 -17.521 1.00 93.94 96 ALA A O 1
ATOM 754 N N . ILE A 1 97 ? 16.072 -5.793 -17.887 1.00 95.69 97 ILE A N 1
ATOM 755 C CA . ILE A 1 97 ? 16.618 -6.377 -19.123 1.00 95.69 97 ILE A CA 1
ATOM 756 C C . ILE A 1 97 ? 16.780 -5.304 -20.204 1.00 95.69 97 ILE A C 1
ATOM 758 O O . ILE A 1 97 ? 17.839 -5.216 -20.822 1.00 95.69 97 ILE A O 1
ATOM 762 N N . LEU A 1 98 ? 15.764 -4.463 -20.422 1.00 96.06 98 LEU A N 1
ATOM 763 C CA . LEU A 1 98 ? 15.827 -3.400 -21.430 1.00 96.06 98 LEU A CA 1
ATOM 764 C C . LEU A 1 98 ? 16.948 -2.393 -21.143 1.00 96.06 98 LEU A C 1
ATOM 766 O 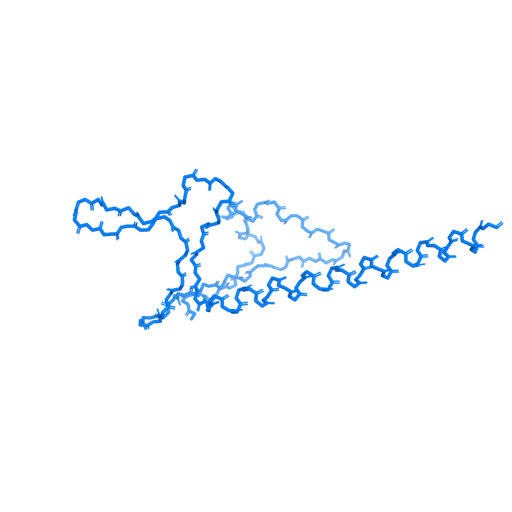O . LEU A 1 98 ? 17.678 -2.017 -22.057 1.00 96.06 98 LEU A O 1
ATOM 770 N N . ILE A 1 99 ? 17.116 -1.991 -19.881 1.00 96.31 99 ILE A N 1
ATOM 771 C CA . ILE A 1 99 ? 18.191 -1.082 -19.460 1.00 96.31 99 ILE A CA 1
ATOM 772 C C . ILE A 1 99 ? 19.560 -1.740 -19.647 1.00 96.31 99 ILE A C 1
ATOM 774 O O . ILE A 1 99 ? 20.480 -1.092 -20.144 1.00 96.31 99 ILE A O 1
ATOM 778 N N . ALA A 1 100 ? 19.698 -3.022 -19.299 1.00 95.62 100 ALA A N 1
ATOM 779 C CA . ALA A 1 100 ? 20.943 -3.759 -19.495 1.00 95.62 100 ALA A CA 1
ATOM 780 C C . ALA A 1 100 ? 21.327 -3.834 -20.983 1.00 95.62 100 ALA A C 1
ATOM 782 O O . ALA A 1 100 ? 22.468 -3.541 -21.338 1.00 95.62 100 ALA A O 1
ATOM 783 N N . LEU A 1 101 ? 20.369 -4.151 -21.862 1.00 96.31 101 LEU A N 1
ATOM 784 C CA . LEU A 1 101 ? 20.588 -4.174 -23.312 1.00 96.31 101 LEU A CA 1
ATOM 785 C C . LEU A 1 101 ? 20.946 -2.791 -23.860 1.00 96.31 101 LEU A C 1
ATOM 787 O O . LEU A 1 101 ? 21.882 -2.672 -24.648 1.00 96.31 101 LEU A O 1
ATOM 791 N N . ALA A 1 102 ? 20.244 -1.746 -23.419 1.00 93.94 102 ALA A N 1
ATOM 792 C CA . ALA A 1 102 ? 20.549 -0.375 -23.812 1.00 93.94 102 ALA A CA 1
ATOM 793 C C . ALA A 1 102 ? 21.966 0.036 -23.382 1.00 93.94 102 ALA A C 1
ATOM 795 O O . ALA A 1 102 ? 22.686 0.630 -24.178 1.00 93.94 102 ALA A O 1
ATOM 796 N N . GLY A 1 103 ? 22.392 -0.327 -22.167 1.00 94.81 103 GLY A N 1
ATOM 797 C CA . GLY A 1 103 ? 23.743 -0.060 -21.668 1.00 94.81 103 GLY A CA 1
ATOM 798 C C . GLY A 1 103 ? 24.838 -0.779 -22.463 1.00 94.81 103 GLY A C 1
ATOM 799 O O . GLY A 1 103 ? 25.883 -0.198 -22.743 1.00 94.81 103 GLY A O 1
ATOM 800 N N . ILE A 1 104 ? 24.592 -2.023 -22.881 1.00 94.31 104 ILE A N 1
ATOM 801 C CA . ILE A 1 104 ? 25.514 -2.752 -23.767 1.00 94.31 104 ILE A CA 1
ATOM 802 C C . ILE A 1 104 ? 25.586 -2.066 -25.137 1.00 94.31 104 ILE A C 1
ATOM 804 O O . ILE A 1 104 ? 26.674 -1.868 -25.674 1.00 94.31 104 ILE A O 1
ATOM 808 N N . LEU A 1 105 ? 24.439 -1.668 -25.693 1.00 94.38 105 LEU A N 1
ATOM 809 C CA . LEU A 1 105 ? 24.365 -1.021 -27.001 1.00 94.38 105 LEU A CA 1
ATOM 810 C C . LEU A 1 105 ? 25.109 0.321 -27.018 1.00 94.38 105 LEU A C 1
ATOM 812 O O . LEU A 1 105 ? 25.871 0.590 -27.945 1.00 94.38 105 LEU A O 1
ATOM 816 N N . THR A 1 106 ? 24.931 1.146 -25.983 1.00 94.44 106 THR A N 1
ATOM 817 C CA . THR A 1 106 ? 25.649 2.422 -25.860 1.00 94.44 106 THR A CA 1
ATOM 818 C C . THR A 1 106 ? 27.145 2.209 -25.666 1.00 94.44 106 THR A C 1
ATOM 820 O O . THR A 1 106 ? 27.929 2.938 -26.265 1.00 94.44 106 THR A O 1
ATOM 823 N N . MET A 1 107 ? 27.559 1.184 -24.910 1.00 93.50 107 MET A N 1
ATOM 824 C CA . MET A 1 107 ? 28.974 0.836 -24.739 1.00 93.50 107 MET A CA 1
ATOM 825 C C . MET A 1 107 ? 29.640 0.422 -26.058 1.00 93.50 107 MET A C 1
ATOM 827 O O . MET A 1 107 ? 30.800 0.759 -26.278 1.00 93.50 107 MET A O 1
ATOM 831 N N . ILE A 1 108 ? 28.923 -0.288 -26.934 1.00 92.69 108 ILE A N 1
ATOM 832 C CA . ILE A 1 108 ? 29.422 -0.660 -28.267 1.00 92.69 108 ILE A CA 1
ATOM 833 C C . ILE A 1 108 ? 29.486 0.563 -29.188 1.00 92.69 108 ILE A C 1
ATOM 835 O O . ILE A 1 108 ? 30.446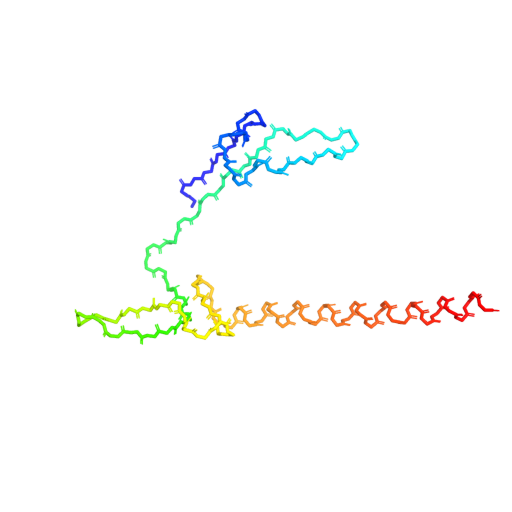 0.700 -29.933 1.00 92.69 108 ILE A O 1
ATOM 839 N N . PHE A 1 109 ? 28.487 1.447 -29.143 1.00 89.31 109 PHE A N 1
ATOM 840 C CA . PHE A 1 109 ? 28.408 2.606 -30.039 1.00 89.31 109 PHE A CA 1
ATOM 841 C C . PHE A 1 109 ? 29.368 3.748 -29.663 1.00 89.31 109 PHE A C 1
ATOM 843 O O . PHE A 1 109 ? 29.796 4.502 -30.530 1.00 89.31 109 PHE A O 1
ATOM 850 N N . MET A 1 110 ? 29.693 3.902 -28.376 1.00 80.50 110 MET A N 1
ATOM 851 C CA . MET A 1 110 ? 30.646 4.907 -27.873 1.00 80.50 110 MET A CA 1
ATOM 852 C C . MET A 1 110 ? 32.102 4.418 -27.853 1.00 80.50 110 MET A C 1
ATOM 854 O O . MET A 1 110 ? 32.970 5.145 -27.364 1.00 80.50 110 MET A O 1
ATOM 858 N N . ARG A 1 111 ? 32.369 3.206 -28.345 1.00 55.62 111 ARG A N 1
ATOM 859 C CA . ARG A 1 111 ? 33.716 2.659 -28.520 1.00 55.62 111 ARG A CA 1
ATOM 860 C C . ARG A 1 111 ? 34.179 2.840 -29.959 1.00 55.62 111 ARG A C 1
ATOM 862 O O . ARG A 1 111 ? 35.383 3.129 -30.122 1.00 55.62 111 ARG A O 1
#

Foldseek 3Di:
DPDWDWDFPVCQVVDPVSPPPPDDDPPDDRGTDIDDDDDDDPPQDKDWDADWDQDPNDTDGDHHPDPVGDTDIDSDDPVVVVVVVVVVVVVVVVVVVVVVVVVVVVVVVVD

Radius of gyration: 22.71 Å; chains: 1; bounding box: 54×44×58 Å